Protein AF-I3W2E8-F1 (afdb_monomer_lite)

Foldseek 3Di:
DDLQAAEAEDALVVLLVQLVVCVVVVHDSVVFWDWDQDPLRWIAIFGQGPVHNSYTYDHNVRRDTHPDPVVNVVVVVVSVVVSVVVVVVVVVVVVVVVVVVD

Organism: Pseudomonas syringae (NCBI:txid317)

Secondary structure (DSSP, 8-state):
----SEEEEE-HHHHHHHHHHHHHTT--GGGTEEEEE-TTS-EEEEEE-SS-TTEEEEEGGG-S-BSSHHHHHHHHHHHHHHHHHHHHHHHHHHHHHHHTT-

Structure (mmCIF, N/CA/C/O backbone):
data_AF-I3W2E8-F1
#
_entry.id   AF-I3W2E8-F1
#
loop_
_atom_site.group_PDB
_atom_site.id
_atom_site.type_symbol
_atom_site.labe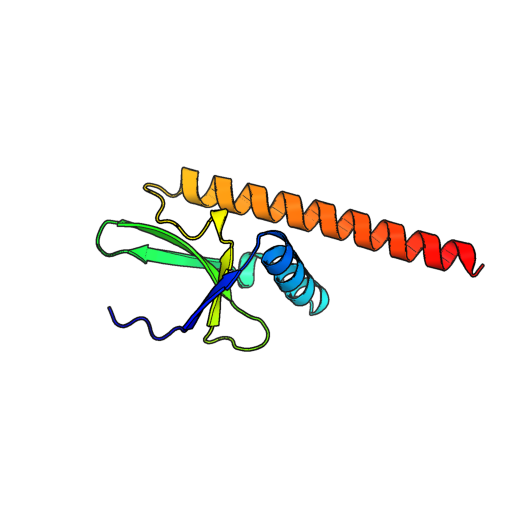l_atom_id
_atom_site.label_alt_id
_atom_site.label_comp_id
_atom_site.label_asym_id
_atom_site.label_entity_id
_atom_site.label_seq_id
_atom_site.pdbx_PDB_ins_code
_atom_site.Cartn_x
_atom_site.Cartn_y
_atom_site.Cartn_z
_atom_site.occupancy
_atom_site.B_iso_or_equiv
_atom_site.auth_seq_id
_atom_site.auth_comp_id
_atom_site.auth_asym_id
_atom_site.auth_atom_id
_atom_site.pdbx_PDB_model_num
ATOM 1 N N . MET A 1 1 ? 2.895 -2.795 -23.635 1.00 41.41 1 MET A N 1
ATOM 2 C CA . MET A 1 1 ? 1.649 -3.587 -23.461 1.00 41.41 1 MET A CA 1
ATOM 3 C C . MET A 1 1 ? 0.516 -2.651 -23.043 1.00 41.41 1 MET A C 1
ATOM 5 O O . MET A 1 1 ? 0.804 -1.701 -22.329 1.00 41.41 1 MET A O 1
ATOM 9 N N . SER A 1 2 ? -0.725 -2.840 -23.514 1.00 42.19 2 SER A N 1
ATOM 10 C CA . SER A 1 2 ? -1.852 -1.953 -23.168 1.00 42.19 2 SER A CA 1
ATOM 11 C C . SER A 1 2 ? -2.195 -2.083 -21.681 1.00 42.19 2 SER A C 1
ATOM 13 O O . SER A 1 2 ? -2.597 -3.157 -21.233 1.00 42.19 2 SER A O 1
ATOM 15 N N . GLN A 1 3 ? -2.015 -1.008 -20.915 1.00 56.06 3 GLN A N 1
ATOM 16 C CA . GLN A 1 3 ? -2.479 -0.921 -19.532 1.00 56.06 3 GLN A CA 1
ATOM 17 C C . GLN A 1 3 ? -4.016 -0.933 -19.532 1.00 56.06 3 GLN A C 1
ATOM 19 O O . GLN A 1 3 ? -4.647 0.098 -19.728 1.00 56.06 3 GLN A O 1
ATOM 24 N N . ASN A 1 4 ? -4.635 -2.101 -19.341 1.00 66.19 4 ASN A N 1
ATOM 25 C CA . ASN A 1 4 ? -6.088 -2.218 -19.139 1.00 66.19 4 ASN A CA 1
ATOM 26 C C . ASN A 1 4 ? -6.481 -1.904 -17.681 1.00 66.19 4 ASN A C 1
ATOM 28 O O . ASN A 1 4 ? -7.378 -2.536 -17.132 1.00 66.19 4 ASN A O 1
ATOM 32 N N . HIS A 1 5 ? -5.783 -0.976 -17.026 1.00 70.94 5 HIS A N 1
ATOM 33 C CA . HIS A 1 5 ? -6.116 -0.521 -15.681 1.00 70.94 5 HIS A CA 1
ATOM 34 C C . HIS A 1 5 ? -6.082 1.002 -15.620 1.00 70.94 5 HIS A C 1
ATOM 36 O O . HIS A 1 5 ? -5.324 1.652 -16.341 1.00 70.94 5 HIS A O 1
ATOM 42 N N . LYS A 1 6 ? -6.930 1.573 -14.769 1.00 89.38 6 LYS A N 1
ATOM 43 C CA . LYS A 1 6 ? -6.940 3.011 -14.504 1.00 89.38 6 LYS A CA 1
ATOM 44 C C . LYS A 1 6 ? -5.948 3.304 -13.393 1.00 89.38 6 LYS A C 1
ATOM 46 O O . LYS A 1 6 ? -5.982 2.653 -12.354 1.00 89.38 6 LYS A O 1
ATOM 51 N N . ASP A 1 7 ? -5.111 4.311 -13.585 1.00 91.88 7 ASP A N 1
ATOM 52 C CA . ASP A 1 7 ? -4.149 4.722 -12.567 1.00 91.88 7 ASP A CA 1
ATOM 53 C C . ASP A 1 7 ? -4.729 5.851 -11.720 1.00 91.88 7 ASP A C 1
ATOM 55 O O . ASP A 1 7 ? -5.226 6.853 -12.238 1.00 91.88 7 ASP A O 1
ATOM 59 N N . LYS A 1 8 ? -4.643 5.702 -10.398 1.00 95.12 8 LYS A N 1
ATOM 60 C CA . LYS A 1 8 ? -5.070 6.709 -9.428 1.00 95.12 8 LYS A CA 1
ATOM 61 C C . LYS A 1 8 ? -3.932 6.991 -8.461 1.00 95.12 8 LYS A C 1
ATOM 63 O O . LYS A 1 8 ? -3.565 6.142 -7.659 1.00 95.12 8 LYS A O 1
ATOM 68 N N . VAL A 1 9 ? -3.377 8.194 -8.512 1.00 96.25 9 VAL A N 1
ATOM 69 C CA . VAL A 1 9 ? -2.297 8.608 -7.609 1.00 96.25 9 VAL A CA 1
ATOM 70 C C . VAL A 1 9 ? -2.897 9.381 -6.440 1.00 96.25 9 VAL A C 1
ATOM 72 O O . VAL A 1 9 ? -3.671 10.311 -6.658 1.00 96.25 9 VAL A O 1
ATOM 75 N N . VAL A 1 10 ? -2.577 8.987 -5.208 1.00 96.69 10 VAL A N 1
ATOM 76 C CA . VAL A 1 10 ? -3.118 9.615 -3.992 1.00 96.69 10 VAL A CA 1
ATOM 77 C C . VAL A 1 10 ? -2.058 9.764 -2.903 1.00 96.69 10 VAL A C 1
ATOM 79 O O . VAL A 1 10 ? -1.020 9.097 -2.912 1.00 96.69 10 VAL A O 1
ATOM 82 N N . SER A 1 11 ? -2.334 10.624 -1.923 1.00 97.06 11 SER A N 1
ATOM 83 C CA . SER A 1 11 ? -1.449 10.838 -0.775 1.00 97.06 11 SER A CA 1
ATOM 84 C C . SER A 1 11 ? -1.169 9.552 0.019 1.00 97.06 11 SER A C 1
ATOM 86 O O . SER A 1 11 ? -1.949 8.597 0.002 1.00 97.06 11 SER A O 1
ATOM 88 N N . LYS A 1 12 ? -0.074 9.543 0.796 1.00 94.94 12 LYS A N 1
ATOM 89 C CA . LYS A 1 12 ? 0.261 8.423 1.699 1.00 94.94 12 LYS A CA 1
ATOM 90 C C . LYS A 1 12 ? -0.901 8.083 2.642 1.00 94.94 12 LYS A C 1
ATOM 92 O O . LYS A 1 12 ? -1.235 6.913 2.795 1.00 94.94 12 LYS A O 1
ATOM 97 N N . THR A 1 13 ? -1.512 9.099 3.249 1.00 95.19 13 THR A N 1
ATOM 98 C CA . THR A 1 13 ? -2.625 8.935 4.195 1.00 95.19 13 THR A CA 1
ATOM 99 C C . THR A 1 13 ? -3.847 8.313 3.530 1.00 95.19 13 THR A C 1
ATOM 101 O O . THR A 1 13 ? -4.488 7.443 4.113 1.00 95.19 13 THR A O 1
ATOM 104 N N . GLU A 1 14 ? -4.147 8.720 2.296 1.00 96.25 14 GLU A N 1
ATOM 105 C CA . GLU A 1 14 ? -5.286 8.176 1.559 1.00 96.25 14 GLU A CA 1
ATOM 106 C C . GLU A 1 14 ? -5.061 6.710 1.176 1.00 96.25 14 GLU A C 1
ATOM 108 O O . GLU A 1 14 ? -5.957 5.894 1.372 1.00 96.25 14 GLU A O 1
ATOM 113 N N . VAL A 1 15 ? -3.856 6.332 0.722 1.00 95.62 15 VAL A N 1
ATOM 114 C CA . VAL A 1 15 ? -3.554 4.910 0.476 1.00 95.62 15 VAL A CA 1
ATOM 115 C C . VAL A 1 15 ? -3.705 4.092 1.752 1.00 95.62 15 VAL A C 1
ATOM 117 O O . VAL A 1 15 ? -4.348 3.048 1.715 1.00 95.62 15 VAL A O 1
ATOM 120 N N . VAL A 1 16 ? -3.173 4.562 2.885 1.00 96.19 16 VAL A N 1
ATOM 121 C CA . VAL A 1 16 ? -3.326 3.863 4.172 1.00 96.19 16 VAL A CA 1
ATOM 122 C C . VAL A 1 16 ? -4.803 3.645 4.497 1.00 96.19 16 VAL A C 1
ATOM 124 O O . VAL A 1 16 ? -5.201 2.516 4.767 1.00 96.19 16 VAL A O 1
ATOM 127 N N . ARG A 1 17 ? -5.641 4.679 4.375 1.00 95.00 17 ARG A N 1
ATOM 128 C CA . ARG A 1 17 ? -7.087 4.571 4.613 1.00 95.00 17 ARG A CA 1
ATOM 129 C C . ARG A 1 17 ? -7.762 3.544 3.696 1.00 95.00 17 ARG A C 1
ATOM 131 O O . ARG A 1 17 ? -8.628 2.793 4.143 1.00 95.00 17 ARG A O 1
ATOM 138 N N . LEU A 1 18 ? -7.384 3.503 2.419 1.00 94.88 18 LEU A N 1
ATOM 139 C CA . LEU A 1 18 ? -7.917 2.531 1.460 1.00 94.88 18 LEU A CA 1
ATOM 140 C C . LEU A 1 18 ? -7.476 1.099 1.795 1.00 94.88 18 LEU A C 1
ATOM 142 O O . LEU A 1 18 ? -8.264 0.167 1.651 1.00 94.88 18 LEU A O 1
ATOM 146 N N . LEU A 1 19 ? -6.255 0.908 2.295 1.00 95.00 19 LEU A N 1
ATOM 147 C CA . LEU A 1 19 ? -5.791 -0.400 2.761 1.00 95.00 19 LEU A CA 1
ATOM 148 C C . LEU A 1 19 ? -6.505 -0.844 4.047 1.00 95.00 19 LEU A C 1
ATOM 150 O O . LEU A 1 19 ? -6.915 -1.999 4.133 1.00 95.00 19 LEU A O 1
ATOM 154 N N . GLN A 1 20 ? -6.769 0.069 4.987 1.00 94.12 20 GLN A N 1
ATOM 155 C CA . GLN A 1 20 ? -7.602 -0.224 6.162 1.00 94.12 20 GLN A CA 1
ATOM 156 C C . GLN A 1 20 ? -9.017 -0.662 5.765 1.00 94.12 20 GLN A C 1
ATOM 158 O O . GLN A 1 20 ? -9.607 -1.535 6.405 1.00 94.12 20 GLN A O 1
ATOM 163 N N . LEU A 1 21 ? -9.576 -0.084 4.693 1.00 93.31 21 LEU A N 1
ATOM 164 C CA . LEU A 1 21 ? -10.870 -0.515 4.168 1.00 93.31 21 LEU A CA 1
ATOM 165 C C . LEU A 1 21 ? -10.813 -1.982 3.724 1.00 93.31 21 LEU A C 1
ATOM 167 O O . LEU A 1 21 ? -11.700 -2.745 4.100 1.00 93.31 21 LEU A O 1
ATOM 171 N N . TRP A 1 22 ? -9.773 -2.395 2.999 1.00 93.94 22 TRP A N 1
ATOM 172 C CA . TRP A 1 22 ? -9.579 -3.798 2.624 1.00 93.94 22 TRP A CA 1
ATOM 173 C C . TRP A 1 22 ? -9.498 -4.730 3.843 1.00 93.94 22 TRP A C 1
ATOM 175 O O . TRP A 1 22 ? -10.208 -5.739 3.886 1.00 93.94 22 TRP A O 1
ATOM 185 N N . GLU A 1 23 ? -8.721 -4.369 4.867 1.00 92.06 23 GLU A N 1
ATOM 186 C CA . GLU A 1 23 ? -8.611 -5.159 6.102 1.00 92.06 23 GLU A CA 1
ATOM 187 C C . GLU A 1 23 ? -9.938 -5.251 6.858 1.00 92.06 23 GLU A C 1
ATOM 189 O O . GLU A 1 23 ? -10.329 -6.331 7.303 1.00 92.06 23 GLU A O 1
ATOM 194 N N . SER A 1 24 ? -10.700 -4.153 6.922 1.00 91.06 24 SER A N 1
ATOM 195 C CA . SER A 1 24 ? -12.028 -4.126 7.555 1.00 91.06 24 SER A CA 1
ATOM 196 C C . SER A 1 24 ? -13.043 -5.055 6.876 1.00 91.06 24 SER A C 1
ATOM 198 O O . SER A 1 24 ? -14.060 -5.419 7.468 1.00 91.06 24 SER A O 1
ATOM 200 N N . LYS A 1 25 ? -12.776 -5.438 5.623 1.00 91.81 25 LYS A N 1
ATOM 201 C CA . LYS A 1 25 ? -13.574 -6.381 4.830 1.00 91.81 25 LYS A CA 1
ATOM 202 C C . LYS A 1 25 ? -13.040 -7.812 4.904 1.00 91.81 25 LYS A C 1
ATOM 204 O O . LYS A 1 25 ? -13.582 -8.693 4.248 1.00 91.81 25 LYS A O 1
ATOM 209 N N . GLY A 1 26 ? -12.022 -8.054 5.732 1.00 90.81 26 GLY A N 1
ATOM 210 C CA . GLY A 1 26 ? -11.439 -9.373 5.964 1.00 90.81 26 GLY A CA 1
ATOM 211 C C . GLY A 1 26 ? -10.378 -9.775 4.940 1.00 90.81 26 GLY A C 1
ATOM 212 O O . 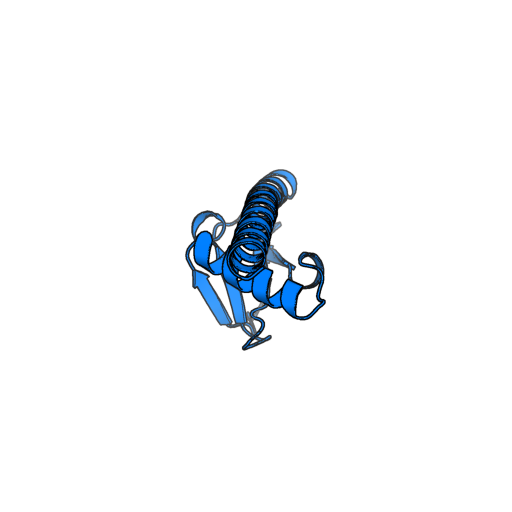GLY A 1 26 ? -10.002 -10.945 4.889 1.00 90.81 26 GLY A O 1
ATOM 213 N N . HIS A 1 27 ? -9.891 -8.839 4.121 1.00 90.56 27 HIS A N 1
ATOM 214 C CA . HIS A 1 27 ? -8.847 -9.116 3.140 1.00 90.56 27 HIS A CA 1
ATOM 215 C C . HIS A 1 27 ? -7.470 -8.735 3.680 1.00 90.56 27 HIS A C 1
ATOM 217 O O . HIS A 1 27 ? -7.267 -7.632 4.177 1.00 90.56 27 HIS A O 1
ATOM 223 N N . GLY A 1 28 ? -6.493 -9.631 3.524 1.00 89.44 28 GLY A N 1
ATOM 224 C CA . GLY A 1 28 ? -5.103 -9.311 3.839 1.00 89.44 28 GLY A CA 1
ATOM 225 C C . GLY A 1 28 ? -4.522 -8.316 2.834 1.00 89.44 28 GLY A C 1
ATOM 226 O O . GLY A 1 28 ? -4.679 -8.490 1.624 1.00 89.44 28 GLY A O 1
ATOM 227 N N . VAL A 1 29 ? -3.785 -7.320 3.318 1.00 89.19 29 VAL A N 1
ATOM 228 C CA . VAL A 1 29 ? -3.200 -6.232 2.510 1.00 89.19 29 VAL A CA 1
ATOM 229 C C . VAL A 1 29 ? -2.342 -6.750 1.354 1.00 89.19 29 VAL A C 1
ATOM 231 O O . VAL A 1 29 ? -2.401 -6.236 0.240 1.00 89.19 29 VAL A O 1
ATOM 234 N N . MET A 1 30 ? -1.597 -7.836 1.568 1.00 91.81 30 MET A N 1
ATOM 235 C CA . MET A 1 30 ? -0.759 -8.429 0.521 1.00 91.81 30 MET A CA 1
ATOM 236 C C . MET A 1 30 ? -1.554 -8.952 -0.683 1.00 91.81 30 MET A C 1
ATOM 238 O O . MET A 1 30 ? -1.009 -9.016 -1.781 1.00 91.81 30 MET A O 1
ATOM 242 N N . SER A 1 31 ? -2.841 -9.281 -0.518 1.00 92.25 31 SER A N 1
ATOM 243 C CA . SER A 1 31 ? -3.693 -9.753 -1.623 1.00 92.25 31 SER A CA 1
ATOM 244 C C . SER A 1 31 ? -4.042 -8.653 -2.635 1.00 92.25 31 SER A C 1
ATOM 246 O O . SER A 1 31 ? -4.380 -8.938 -3.790 1.00 92.25 31 SER A O 1
ATOM 248 N N . VAL A 1 32 ? -3.919 -7.388 -2.227 1.00 93.75 32 VAL A N 1
ATOM 249 C CA . VAL A 1 32 ? -4.306 -6.229 -3.042 1.00 93.75 32 VAL A CA 1
ATOM 250 C C . VAL A 1 32 ? -3.108 -5.504 -3.635 1.00 93.75 32 VAL A C 1
ATOM 252 O O . VAL A 1 32 ? -3.288 -4.685 -4.532 1.00 93.75 32 VAL A O 1
ATOM 255 N N . VAL A 1 33 ? -1.891 -5.838 -3.194 1.00 95.38 33 VAL A N 1
ATOM 256 C CA . VAL A 1 33 ? -0.645 -5.338 -3.785 1.00 95.38 33 VAL A CA 1
ATOM 257 C C . VAL A 1 33 ? -0.566 -5.773 -5.250 1.00 95.38 33 VAL A C 1
ATOM 259 O O . VAL A 1 33 ? -0.878 -6.911 -5.614 1.00 95.38 33 VAL A O 1
ATOM 262 N N . ARG A 1 34 ? -0.155 -4.846 -6.111 1.00 94.44 34 ARG A N 1
ATOM 263 C CA . ARG A 1 34 ? 0.096 -5.061 -7.534 1.00 94.44 34 ARG A CA 1
ATOM 264 C C . ARG A 1 34 ? 1.518 -4.630 -7.847 1.00 94.44 34 ARG A C 1
ATOM 266 O O . ARG A 1 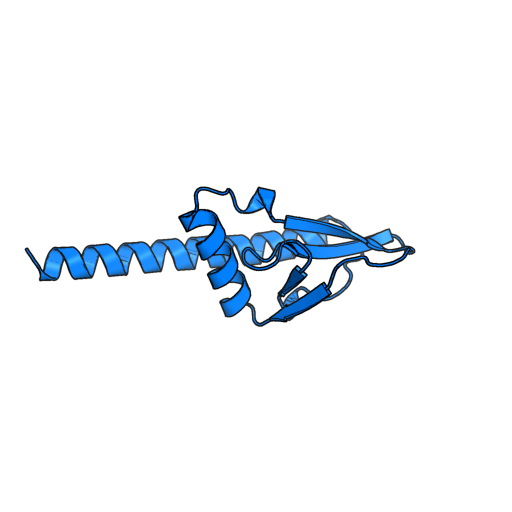34 ? 1.918 -3.516 -7.522 1.00 94.44 34 ARG A O 1
ATOM 273 N N . ILE A 1 35 ? 2.273 -5.532 -8.461 1.00 93.50 35 ILE A N 1
ATOM 274 C CA . ILE A 1 35 ? 3.657 -5.303 -8.867 1.00 93.50 35 ILE A CA 1
ATOM 275 C C . ILE A 1 35 ? 3.685 -5.363 -10.387 1.00 93.50 35 ILE A C 1
ATOM 277 O O . ILE A 1 35 ? 3.290 -6.368 -10.975 1.00 93.50 35 ILE A O 1
ATOM 281 N N . PHE A 1 36 ? 4.156 -4.292 -11.007 1.00 92.44 36 PHE A N 1
ATOM 282 C CA . PHE A 1 36 ? 4.298 -4.183 -12.450 1.00 92.44 36 PHE A CA 1
ATOM 283 C C . PHE A 1 36 ? 5.779 -4.164 -12.795 1.00 92.44 36 PHE A C 1
ATOM 285 O O . PHE A 1 36 ? 6.536 -3.366 -12.241 1.00 92.44 36 PHE A O 1
ATOM 292 N N . THR A 1 37 ? 6.189 -5.026 -13.720 1.00 92.00 37 THR A N 1
ATOM 293 C CA . THR A 1 37 ? 7.502 -4.941 -14.362 1.00 92.00 37 THR A CA 1
ATOM 294 C C . THR A 1 37 ? 7.332 -4.185 -15.672 1.00 92.00 37 THR A C 1
ATOM 296 O O . THR A 1 37 ? 6.551 -4.593 -16.529 1.00 92.00 37 THR A O 1
ATOM 299 N N . LEU A 1 38 ? 8.025 -3.057 -15.796 1.00 89.62 38 LEU A N 1
ATOM 300 C CA . LEU A 1 38 ? 8.050 -2.232 -16.998 1.00 89.62 38 LEU A CA 1
ATOM 301 C C . LEU A 1 38 ? 8.978 -2.852 -18.054 1.00 89.62 38 LEU A C 1
ATOM 303 O O . LEU A 1 38 ? 9.802 -3.713 -17.741 1.00 89.62 38 LEU A O 1
ATOM 307 N N . ASP A 1 39 ? 8.875 -2.380 -19.298 1.00 89.06 39 ASP A N 1
ATOM 308 C CA . ASP A 1 39 ? 9.641 -2.912 -20.439 1.00 89.06 39 ASP A CA 1
ATOM 309 C C . ASP A 1 39 ? 11.172 -2.832 -20.236 1.00 89.06 39 ASP A C 1
ATOM 311 O O . ASP A 1 39 ? 11.922 -3.620 -20.805 1.00 89.06 39 ASP A O 1
ATOM 315 N N . ASP A 1 40 ? 11.647 -1.920 -19.383 1.00 90.94 40 ASP A N 1
ATOM 316 C CA . ASP A 1 40 ? 13.058 -1.750 -19.016 1.00 90.94 40 ASP A CA 1
ATOM 317 C C . ASP A 1 40 ? 13.440 -2.405 -17.677 1.00 90.94 40 ASP A C 1
ATOM 319 O O . ASP A 1 40 ? 14.426 -2.023 -17.045 1.00 90.94 40 ASP A O 1
ATOM 323 N N . LEU A 1 41 ? 12.659 -3.399 -17.242 1.00 88.94 41 LEU A N 1
ATOM 324 C CA . LEU A 1 41 ? 12.827 -4.158 -15.997 1.00 88.94 41 LEU A CA 1
ATOM 325 C C . LEU A 1 41 ? 12.668 -3.338 -14.711 1.00 88.94 41 LEU A C 1
ATOM 327 O O . LEU A 1 41 ? 12.842 -3.880 -13.615 1.00 88.94 41 LEU A O 1
ATOM 331 N N . ARG A 1 42 ? 12.300 -2.054 -14.802 1.00 93.31 42 ARG A N 1
ATOM 332 C CA . ARG A 1 42 ? 11.949 -1.272 -13.617 1.00 93.31 42 ARG A CA 1
ATOM 333 C C . ARG A 1 42 ? 10.624 -1.748 -13.039 1.00 93.31 42 ARG A C 1
ATOM 335 O O . ARG A 1 42 ? 9.763 -2.278 -13.736 1.00 93.31 42 ARG A O 1
ATOM 342 N N . ILE A 1 43 ? 10.464 -1.544 -11.742 1.00 94.56 43 ILE A N 1
ATOM 343 C CA . ILE A 1 43 ? 9.346 -2.076 -10.971 1.00 94.56 43 ILE A CA 1
ATOM 344 C C . ILE A 1 43 ? 8.468 -0.924 -10.513 1.00 94.56 43 ILE A C 1
ATOM 346 O O . ILE A 1 43 ? 8.976 0.074 -10.008 1.00 94.56 43 ILE A O 1
ATOM 350 N N . LEU A 1 44 ? 7.157 -1.071 -10.637 1.00 94.62 44 LEU A N 1
ATOM 351 C CA . LEU A 1 44 ? 6.179 -0.164 -10.050 1.00 94.62 44 LEU A CA 1
ATOM 352 C C . LEU A 1 44 ? 5.289 -0.953 -9.087 1.00 94.62 44 LEU A C 1
ATOM 354 O O . LEU A 1 44 ? 4.902 -2.081 -9.387 1.00 94.62 44 LEU A O 1
ATOM 358 N N . ILE A 1 45 ? 4.977 -0.371 -7.930 1.00 95.12 45 ILE A N 1
ATOM 359 C CA . ILE A 1 45 ? 4.107 -0.992 -6.926 1.00 95.12 45 ILE A CA 1
ATOM 360 C C . ILE A 1 45 ? 2.882 -0.111 -6.720 1.00 95.12 45 ILE A C 1
ATOM 362 O O . ILE A 1 45 ? 3.016 1.074 -6.423 1.00 95.12 45 ILE A O 1
ATOM 366 N N . GLY A 1 46 ? 1.706 -0.714 -6.842 1.00 95.50 46 GLY A N 1
ATOM 367 C CA . GLY A 1 46 ? 0.418 -0.108 -6.527 1.00 95.50 46 GLY A CA 1
ATOM 368 C C . GLY A 1 46 ? -0.481 -1.078 -5.768 1.00 95.50 46 GLY A C 1
ATOM 369 O O . GLY A 1 46 ? -0.058 -2.162 -5.361 1.00 95.50 46 GLY A O 1
ATOM 370 N N . PHE A 1 47 ? -1.737 -0.692 -5.590 1.00 96.00 47 PHE A N 1
ATOM 371 C CA . PHE A 1 47 ? -2.740 -1.438 -4.835 1.00 96.00 47 PHE A CA 1
ATOM 372 C C . PHE A 1 47 ? -4.052 -1.448 -5.608 1.00 96.00 47 PHE A C 1
ATOM 374 O O . PHE A 1 47 ? -4.379 -0.470 -6.267 1.00 96.00 47 PHE A O 1
ATOM 381 N N . SER A 1 48 ? -4.821 -2.527 -5.542 1.00 95.56 48 SER A N 1
ATOM 382 C CA . SER A 1 48 ? -6.165 -2.524 -6.136 1.00 95.56 48 SER A CA 1
ATOM 383 C C . SER A 1 48 ? -7.092 -1.623 -5.326 1.00 95.56 48 SER A C 1
ATOM 385 O O . SER A 1 48 ? -7.104 -1.704 -4.094 1.00 95.56 48 SER A O 1
ATOM 387 N N . ASP A 1 49 ? -7.874 -0.779 -5.997 1.00 93.62 49 ASP A N 1
ATOM 388 C CA . ASP A 1 49 ? -8.967 -0.066 -5.336 1.00 93.62 49 ASP A CA 1
ATOM 389 C C . ASP A 1 49 ? -10.060 -1.077 -4.961 1.00 93.62 49 ASP A C 1
ATOM 391 O O . ASP A 1 49 ? -10.361 -1.991 -5.724 1.00 93.62 49 ASP A O 1
ATOM 395 N N . TYR A 1 50 ? -10.646 -0.930 -3.775 1.00 89.06 50 TYR A N 1
ATOM 396 C CA . TYR A 1 50 ? -11.766 -1.760 -3.332 1.00 89.06 50 TYR A CA 1
ATOM 397 C C . TYR A 1 50 ? -13.061 -1.409 -4.078 1.00 89.06 50 TYR A C 1
ATOM 399 O O . TYR A 1 50 ? -13.931 -2.255 -4.261 1.00 89.06 50 TYR A O 1
ATOM 407 N N . GLN A 1 51 ? -13.217 -0.146 -4.485 1.00 88.69 51 GLN A N 1
ATOM 408 C CA . GLN A 1 51 ? -14.446 0.338 -5.122 1.00 88.69 51 GLN A CA 1
ATOM 409 C C . GLN A 1 51 ? -14.487 0.055 -6.628 1.00 88.69 51 GLN A C 1
ATOM 411 O O . GLN A 1 51 ? -15.570 -0.105 -7.187 1.00 88.69 51 GLN A O 1
ATOM 416 N N . ASP A 1 52 ? -13.322 -0.011 -7.272 1.00 90.12 52 ASP A N 1
ATOM 417 C CA . ASP A 1 52 ? -13.162 -0.334 -8.689 1.00 90.12 52 ASP A CA 1
ATOM 418 C C . ASP A 1 52 ? -11.910 -1.202 -8.862 1.00 90.12 52 ASP A C 1
ATOM 420 O O . ASP A 1 52 ? -10.791 -0.696 -8.877 1.00 90.12 52 ASP A O 1
ATOM 424 N N . HIS A 1 53 ? -12.089 -2.515 -9.009 1.00 86.81 53 HIS A N 1
ATOM 425 C CA . HIS A 1 53 ? -10.971 -3.457 -9.136 1.00 86.81 53 HIS A CA 1
ATOM 426 C C . HIS A 1 53 ? -10.150 -3.270 -10.430 1.00 86.81 53 HIS A C 1
ATOM 428 O O . HIS A 1 53 ? -9.064 -3.842 -10.539 1.00 86.81 53 HIS A O 1
ATOM 434 N N . GLU A 1 54 ? -10.636 -2.486 -11.400 1.00 90.06 54 GLU A N 1
ATOM 435 C CA . GLU A 1 54 ? -9.865 -2.078 -12.583 1.00 90.06 54 GLU A CA 1
ATOM 436 C C . GLU A 1 54 ? -8.941 -0.885 -12.295 1.00 90.06 54 GLU A C 1
ATOM 438 O O . GLU A 1 54 ? -8.092 -0.540 -13.120 1.00 90.06 54 GLU A O 1
ATOM 443 N N . THR A 1 55 ? -9.099 -0.236 -11.140 1.00 93.75 55 THR A N 1
ATOM 444 C CA . THR A 1 55 ? -8.282 0.897 -10.717 1.00 93.75 55 THR A CA 1
ATOM 445 C C . THR A 1 55 ? -7.119 0.434 -9.842 1.00 93.75 55 THR A C 1
ATOM 447 O O . THR A 1 55 ? -7.289 -0.257 -8.835 1.00 93.75 55 THR A O 1
ATOM 450 N N . VAL A 1 56 ? -5.917 0.873 -10.209 1.00 95.38 56 VAL A N 1
ATOM 451 C CA . VAL A 1 56 ? -4.696 0.709 -9.428 1.00 95.38 56 VAL A CA 1
ATOM 452 C C . VAL A 1 56 ? -4.370 2.032 -8.752 1.00 95.38 56 VAL A C 1
ATOM 454 O O . VAL A 1 56 ? -4.152 3.062 -9.390 1.00 95.38 56 VAL A O 1
ATOM 457 N N . VAL A 1 57 ? -4.334 1.994 -7.428 1.00 96.56 57 VAL A N 1
ATOM 458 C CA . VAL A 1 57 ? -3.989 3.115 -6.571 1.00 96.56 57 VAL A CA 1
ATOM 459 C C . VAL A 1 57 ? -2.490 3.112 -6.305 1.00 96.56 57 VAL A C 1
ATOM 461 O O . VAL A 1 57 ? -1.926 2.119 -5.846 1.00 96.56 57 VAL A O 1
ATOM 464 N N . PHE A 1 58 ? -1.844 4.245 -6.540 1.00 95.94 58 PHE A N 1
ATOM 465 C CA . PHE A 1 58 ? -0.438 4.474 -6.241 1.00 95.94 58 PHE A CA 1
ATOM 466 C C . PHE A 1 58 ? -0.311 5.539 -5.160 1.00 95.94 58 PHE A C 1
ATOM 468 O O . PHE A 1 58 ? -0.925 6.603 -5.245 1.00 95.94 58 PHE A O 1
ATOM 475 N N . ALA A 1 59 ? 0.524 5.285 -4.155 1.00 95.62 59 ALA A N 1
ATOM 476 C CA . ALA A 1 59 ? 0.901 6.339 -3.225 1.00 95.62 59 ALA A CA 1
ATOM 477 C C . ALA A 1 59 ? 1.841 7.316 -3.941 1.00 95.62 59 ALA A C 1
ATOM 479 O O . ALA A 1 59 ? 2.815 6.875 -4.543 1.00 95.62 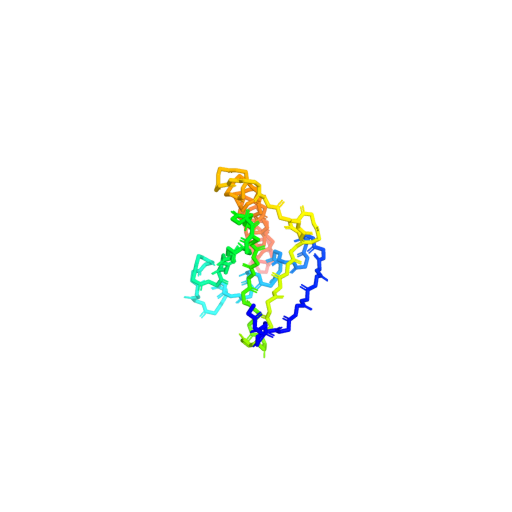59 ALA A O 1
ATOM 480 N N . GLU A 1 60 ? 1.614 8.626 -3.838 1.00 95.31 60 GLU A N 1
ATOM 481 C CA . GLU A 1 60 ? 2.406 9.672 -4.516 1.00 95.31 60 GLU A CA 1
ATOM 482 C C . GLU A 1 60 ? 3.924 9.462 -4.386 1.00 95.31 60 GLU A C 1
ATOM 484 O O . GLU A 1 60 ? 4.659 9.498 -5.367 1.00 95.31 60 GLU A O 1
ATOM 489 N N . HIS A 1 61 ? 4.400 9.160 -3.175 1.00 90.88 61 HIS A N 1
ATOM 490 C CA . HIS A 1 61 ? 5.821 8.932 -2.879 1.00 90.88 61 HIS A CA 1
ATOM 491 C C . HIS A 1 61 ? 6.390 7.607 -3.431 1.00 90.88 61 HIS A C 1
ATOM 493 O O . HIS A 1 61 ? 7.614 7.441 -3.501 1.00 90.88 61 HIS A O 1
ATOM 499 N N . MET A 1 62 ? 5.514 6.674 -3.809 1.00 94.69 62 MET A N 1
ATOM 500 C CA . MET A 1 62 ? 5.828 5.380 -4.421 1.00 94.69 62 MET A CA 1
ATOM 501 C C . MET A 1 62 ? 5.528 5.342 -5.922 1.00 94.69 62 MET A C 1
ATOM 503 O O . MET A 1 62 ? 5.924 4.383 -6.581 1.00 94.69 62 MET A O 1
ATOM 507 N N . TYR A 1 63 ? 4.863 6.362 -6.477 1.00 94.62 63 TYR A N 1
ATOM 508 C CA . TYR A 1 63 ? 4.540 6.444 -7.900 1.00 94.62 63 TYR A CA 1
ATOM 509 C C . TYR A 1 63 ? 5.768 6.854 -8.719 1.00 94.62 63 TYR A C 1
ATOM 511 O O . TYR A 1 63 ? 5.862 7.928 -9.310 1.00 94.62 63 TYR A O 1
ATOM 519 N N . LYS A 1 64 ? 6.767 5.980 -8.685 1.00 93.31 64 LYS A N 1
ATOM 520 C CA . LYS A 1 64 ? 8.020 6.086 -9.410 1.00 93.31 64 LYS A CA 1
ATOM 521 C C . LYS A 1 64 ? 8.543 4.679 -9.697 1.00 93.31 64 LYS A C 1
ATOM 523 O O . LYS A 1 64 ? 8.394 3.795 -8.853 1.00 93.31 64 LYS A O 1
ATOM 528 N N . PRO A 1 65 ? 9.194 4.458 -10.843 1.00 94.12 65 PRO A N 1
ATOM 529 C CA . PRO A 1 65 ? 9.824 3.177 -11.117 1.00 94.12 65 PRO A CA 1
ATOM 530 C C . PRO A 1 65 ? 11.049 2.944 -10.217 1.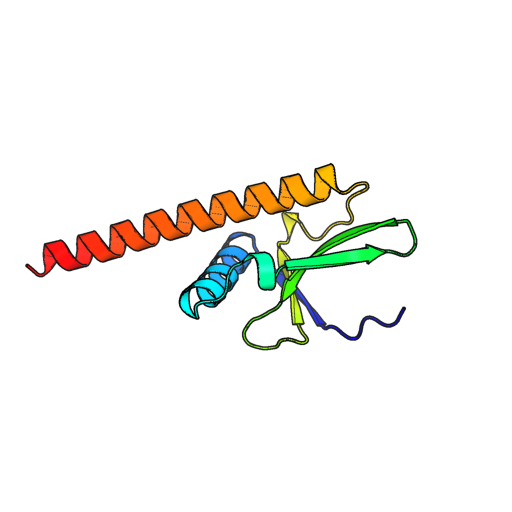00 94.12 65 PRO A C 1
ATOM 532 O O . PRO A 1 65 ? 11.911 3.814 -10.084 1.00 94.12 65 PRO A O 1
ATOM 535 N N . TYR A 1 66 ? 11.155 1.751 -9.641 1.00 96.31 66 TYR A N 1
ATOM 536 C CA . TYR A 1 66 ? 12.303 1.275 -8.873 1.00 96.31 66 TYR A CA 1
ATOM 537 C C . TYR A 1 66 ? 13.231 0.450 -9.765 1.00 96.31 66 TYR A C 1
ATOM 539 O O . TYR A 1 66 ? 12.776 -0.302 -10.622 1.00 96.31 66 TYR A O 1
ATOM 547 N N . THR A 1 67 ? 14.541 0.560 -9.553 1.00 95.25 67 THR A N 1
ATOM 548 C CA . THR A 1 67 ? 15.552 -0.161 -10.348 1.00 95.25 67 THR A CA 1
ATOM 549 C C . THR A 1 67 ? 15.739 -1.616 -9.923 1.00 95.25 67 THR A C 1
ATOM 551 O O . THR A 1 67 ? 16.371 -2.384 -10.640 1.00 95.25 67 THR A O 1
ATOM 554 N N . ASN A 1 68 ? 15.227 -2.002 -8.752 1.00 93.19 68 ASN A N 1
ATOM 555 C CA . ASN A 1 68 ? 15.308 -3.361 -8.228 1.00 93.19 68 ASN A CA 1
ATOM 556 C C . ASN A 1 68 ? 14.202 -3.636 -7.194 1.00 93.19 68 ASN A C 1
ATOM 558 O O . ASN A 1 68 ? 13.583 -2.714 -6.652 1.00 93.19 68 ASN A O 1
ATOM 562 N N . TYR A 1 69 ? 13.972 -4.923 -6.915 1.00 93.31 69 TYR A N 1
ATOM 563 C CA . TYR A 1 69 ? 12.956 -5.382 -5.961 1.00 93.31 69 TYR A CA 1
ATOM 564 C C . TYR A 1 69 ? 13.231 -4.912 -4.535 1.00 93.31 69 TYR A C 1
ATOM 566 O O . TYR A 1 69 ? 12.290 -4.631 -3.802 1.00 93.31 69 TYR A O 1
ATOM 574 N N . GLN A 1 70 ? 14.503 -4.789 -4.146 1.00 95.75 70 GLN A N 1
ATOM 575 C CA . GLN A 1 70 ? 14.870 -4.355 -2.802 1.00 95.75 70 GLN A CA 1
ATOM 576 C C . GLN A 1 70 ? 14.331 -2.951 -2.514 1.00 95.75 70 GLN A C 1
ATOM 578 O O . GLN A 1 70 ? 13.610 -2.770 -1.541 1.00 95.75 70 GLN A O 1
ATOM 583 N N . GLY A 1 71 ? 14.599 -1.976 -3.388 1.00 94.81 71 GLY A N 1
ATOM 584 C CA . GLY A 1 71 ? 14.106 -0.609 -3.221 1.00 94.81 71 GLY A CA 1
ATOM 585 C C . GLY A 1 71 ? 12.579 -0.521 -3.266 1.00 94.81 71 GLY A C 1
ATOM 586 O O . GLY A 1 71 ? 11.982 0.215 -2.479 1.00 94.81 71 GLY A O 1
ATOM 587 N N . ALA A 1 72 ? 11.951 -1.306 -4.145 1.00 94.69 72 ALA A N 1
ATOM 588 C CA . ALA A 1 72 ? 10.498 -1.365 -4.257 1.00 94.69 72 ALA A CA 1
ATOM 589 C C . ALA A 1 72 ? 9.863 -1.912 -2.962 1.00 94.69 72 ALA A C 1
ATOM 591 O O . ALA A 1 72 ? 8.965 -1.292 -2.392 1.00 94.69 72 ALA A O 1
ATOM 592 N N . PHE A 1 73 ? 10.382 -3.023 -2.434 1.00 95.25 73 PHE A N 1
ATOM 593 C CA . PHE A 1 73 ? 9.878 -3.634 -1.204 1.00 95.25 73 PHE A CA 1
ATOM 594 C C . PHE A 1 73 ? 10.234 -2.860 0.061 1.00 95.25 73 PHE A C 1
ATOM 596 O O . PHE A 1 73 ? 9.447 -2.873 1.000 1.00 95.25 73 PHE A O 1
ATOM 603 N N . THR A 1 74 ? 11.343 -2.118 0.089 1.00 96.12 74 THR A N 1
ATOM 604 C CA . THR A 1 74 ? 11.610 -1.167 1.177 1.00 96.12 74 THR A CA 1
ATOM 605 C C . THR A 1 74 ? 10.530 -0.085 1.240 1.00 96.12 74 THR A C 1
ATOM 607 O O . THR A 1 74 ? 10.044 0.234 2.322 1.00 96.12 74 THR A O 1
ATOM 610 N N . ALA A 1 75 ? 10.111 0.458 0.093 1.00 94.81 75 ALA A N 1
ATOM 611 C CA . ALA A 1 75 ? 9.043 1.453 0.059 1.00 94.81 75 ALA A CA 1
ATOM 612 C C . ALA A 1 75 ? 7.676 0.860 0.437 1.00 94.81 75 ALA A C 1
ATOM 614 O O . ALA A 1 75 ? 6.925 1.497 1.171 1.00 94.81 75 ALA A O 1
ATOM 615 N N . LEU A 1 76 ? 7.382 -0.366 -0.015 1.00 95.75 76 LEU A N 1
ATOM 616 C CA . LEU A 1 76 ? 6.185 -1.097 0.404 1.00 95.75 76 LEU A CA 1
ATOM 617 C C . LEU A 1 76 ? 6.179 -1.331 1.922 1.00 95.75 76 LEU A C 1
ATOM 619 O O . LEU A 1 76 ? 5.186 -1.017 2.567 1.00 95.75 76 LEU A O 1
ATOM 623 N N . GLY A 1 77 ? 7.285 -1.807 2.501 1.00 96.00 77 GLY A N 1
ATOM 624 C CA . GLY A 1 77 ? 7.417 -2.019 3.946 1.00 96.00 77 GLY A CA 1
ATOM 625 C C . GLY A 1 77 ? 7.137 -0.749 4.750 1.00 96.00 77 GLY A C 1
ATOM 626 O O . GLY A 1 77 ? 6.291 -0.762 5.633 1.00 96.00 77 GLY A O 1
ATOM 627 N N . ALA A 1 78 ? 7.719 0.387 4.354 1.00 95.50 78 ALA A N 1
ATOM 628 C CA . ALA A 1 78 ? 7.480 1.672 5.019 1.00 95.50 78 ALA A CA 1
ATOM 629 C C . ALA A 1 78 ? 6.021 2.174 4.930 1.00 95.50 78 ALA A C 1
ATOM 631 O O . ALA A 1 78 ? 5.602 3.040 5.711 1.00 95.50 78 ALA A O 1
ATOM 632 N N . LEU A 1 79 ? 5.249 1.694 3.950 1.00 95.69 79 LEU A N 1
ATOM 633 C CA . LEU A 1 79 ? 3.812 1.945 3.873 1.00 95.69 79 LEU A CA 1
ATOM 634 C C . LEU A 1 79 ? 3.031 0.994 4.789 1.00 95.69 79 LEU A C 1
ATOM 636 O O . LEU A 1 79 ? 2.114 1.453 5.465 1.00 95.69 79 LEU A O 1
ATOM 640 N N . LEU A 1 80 ? 3.405 -0.287 4.837 1.00 95.00 80 LEU A N 1
ATOM 641 C CA . LEU A 1 80 ? 2.796 -1.273 5.736 1.00 95.00 80 LEU A CA 1
ATOM 642 C C . LEU A 1 80 ? 3.024 -0.906 7.210 1.00 95.00 80 LEU A C 1
ATOM 644 O O . LEU A 1 80 ? 2.071 -0.903 7.978 1.00 95.00 80 LEU A O 1
ATOM 648 N N . ASP A 1 81 ? 4.219 -0.439 7.576 1.00 96.12 81 ASP A N 1
ATOM 649 C CA . ASP A 1 81 ? 4.496 0.073 8.926 1.00 96.12 81 ASP A CA 1
ATOM 650 C C . ASP A 1 81 ? 3.569 1.249 9.295 1.00 96.12 81 ASP A C 1
ATOM 652 O O . ASP A 1 81 ? 3.125 1.397 10.435 1.00 96.12 81 ASP A O 1
ATOM 656 N N . ALA A 1 82 ? 3.258 2.113 8.319 1.00 95.31 82 ALA A N 1
ATOM 657 C CA . ALA A 1 82 ? 2.347 3.236 8.525 1.00 95.31 82 ALA A CA 1
ATOM 658 C C . ALA A 1 82 ? 0.885 2.786 8.662 1.00 95.31 82 ALA A C 1
ATOM 660 O O . ALA A 1 82 ? 0.125 3.409 9.405 1.00 95.31 82 ALA A O 1
ATOM 661 N N . LEU A 1 83 ? 0.500 1.720 7.960 1.00 95.56 83 LEU A N 1
ATOM 662 C CA . LEU A 1 83 ? -0.804 1.085 8.101 1.00 95.56 83 LEU A CA 1
ATOM 663 C C . LEU A 1 83 ? -0.964 0.452 9.487 1.00 95.56 83 LEU A C 1
ATOM 665 O O . LEU A 1 83 ? -1.946 0.740 10.170 1.00 95.56 83 LEU A O 1
ATOM 669 N N . ASP A 1 84 ? 0.028 -0.309 9.945 1.00 95.12 84 ASP A N 1
ATOM 670 C CA . ASP A 1 84 ? 0.032 -0.911 11.280 1.00 95.12 84 ASP A CA 1
ATOM 671 C C . ASP A 1 84 ? -0.079 0.158 12.373 1.00 95.12 84 ASP A C 1
ATOM 673 O O . ASP A 1 84 ? -0.899 0.046 13.289 1.00 95.12 84 ASP A O 1
ATOM 677 N N . ALA A 1 85 ? 0.676 1.254 12.248 1.00 94.50 85 ALA A N 1
ATOM 678 C CA . ALA A 1 85 ? 0.581 2.383 13.170 1.00 94.50 85 ALA A CA 1
ATOM 679 C C . ALA A 1 85 ? -0.825 3.015 13.184 1.00 94.50 85 ALA A C 1
ATOM 681 O O . ALA A 1 85 ? -1.357 3.316 14.256 1.00 94.50 85 ALA A O 1
ATOM 682 N N . ALA A 1 86 ? -1.448 3.189 12.013 1.00 93.38 86 ALA A N 1
ATOM 683 C CA . ALA A 1 86 ? -2.804 3.728 11.901 1.00 93.38 86 ALA A CA 1
ATOM 684 C C . ALA A 1 86 ? -3.861 2.783 12.499 1.00 93.38 86 ALA A C 1
ATOM 686 O O . ALA A 1 86 ? -4.820 3.241 13.130 1.00 93.38 86 ALA A O 1
ATOM 687 N N . ASN A 1 87 ? -3.676 1.471 12.351 1.00 92.44 87 ASN A N 1
ATOM 688 C CA . ASN A 1 87 ? -4.540 0.452 12.943 1.00 92.44 87 ASN A CA 1
ATOM 689 C C . ASN A 1 87 ? -4.455 0.450 14.472 1.00 92.44 87 ASN A C 1
ATOM 691 O O . ASN A 1 87 ? -5.487 0.455 15.146 1.00 92.44 87 ASN A O 1
ATOM 695 N N . VAL A 1 88 ? -3.243 0.528 15.029 1.00 93.62 88 VAL A N 1
ATOM 696 C CA . VAL A 1 88 ? -3.034 0.645 16.480 1.00 93.62 88 VAL A CA 1
ATOM 697 C C . VAL A 1 88 ? -3.713 1.897 17.037 1.00 93.62 88 VAL A C 1
ATOM 699 O O . VAL A 1 88 ? -4.367 1.832 18.077 1.00 93.62 88 VAL A O 1
ATOM 702 N N . GLU A 1 89 ? -3.586 3.034 16.355 1.00 91.69 89 GLU A N 1
ATOM 703 C CA . GLU A 1 89 ? -4.219 4.284 16.786 1.00 91.69 89 GLU A CA 1
ATOM 704 C C . GLU A 1 89 ? -5.753 4.205 16.728 1.00 91.69 89 GLU A C 1
ATOM 706 O O . GLU A 1 89 ? -6.436 4.589 17.677 1.00 91.69 89 GLU A O 1
ATOM 711 N N . SER A 1 90 ? -6.299 3.618 15.661 1.00 89.81 90 SER A N 1
ATOM 712 C CA . SER A 1 90 ? -7.746 3.410 15.511 1.00 89.81 90 SER A CA 1
ATOM 713 C C . SER A 1 90 ? -8.312 2.523 16.626 1.00 89.81 90 SER A C 1
ATOM 715 O O . SER A 1 90 ? -9.373 2.819 17.182 1.00 89.81 90 SER A O 1
ATOM 717 N N . GLN A 1 91 ? -7.581 1.472 17.011 1.00 90.69 91 GLN A N 1
ATOM 718 C CA . GLN A 1 91 ? -7.964 0.586 18.111 1.00 90.69 91 GLN A CA 1
ATOM 719 C C . GLN A 1 91 ? -7.969 1.321 19.458 1.00 90.69 91 GLN A C 1
ATOM 721 O O . GLN A 1 91 ? -8.947 1.240 20.201 1.00 90.69 91 GLN A O 1
ATOM 726 N N . LYS A 1 92 ? -6.923 2.107 19.750 1.00 93.56 92 LYS A N 1
ATOM 727 C CA . LYS A 1 92 ? -6.850 2.913 20.981 1.00 93.56 92 LYS A CA 1
ATOM 728 C C . LYS A 1 92 ? -8.028 3.877 21.107 1.00 93.56 92 LYS A C 1
ATOM 730 O O . LYS A 1 92 ? -8.594 4.018 22.190 1.00 93.56 92 LYS A O 1
ATOM 735 N N . GLN A 1 93 ? -8.412 4.528 20.011 1.00 90.00 93 GLN A N 1
ATOM 736 C CA . GLN A 1 93 ? -9.553 5.444 19.996 1.00 90.00 93 GLN A CA 1
ATOM 737 C C . GLN A 1 93 ? -10.876 4.712 20.251 1.00 90.00 93 GLN A C 1
ATOM 739 O O . GLN A 1 93 ? -11.701 5.190 21.033 1.00 90.00 93 GLN A O 1
ATOM 744 N N . ALA A 1 9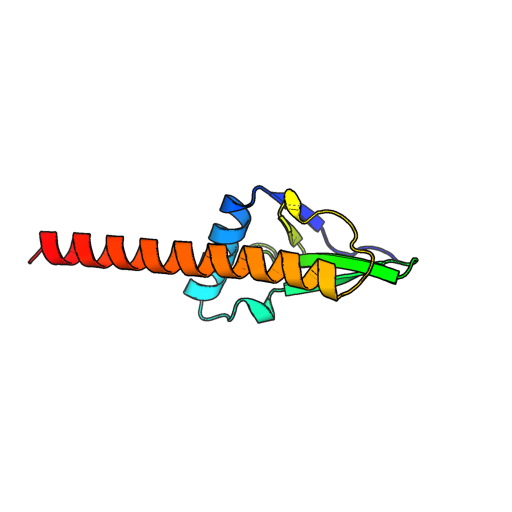4 ? -11.070 3.537 19.646 1.00 89.94 94 ALA A N 1
ATOM 745 C CA . ALA A 1 94 ? -12.254 2.713 19.880 1.00 89.94 94 ALA A CA 1
ATOM 746 C C . ALA A 1 94 ? -12.370 2.276 21.352 1.00 89.94 94 ALA A C 1
ATOM 748 O O . ALA A 1 94 ? -13.448 2.377 21.948 1.00 89.94 94 ALA A O 1
ATOM 749 N N . ASP A 1 95 ? -11.257 1.863 21.958 1.00 93.00 95 ASP A N 1
ATOM 750 C CA . ASP A 1 95 ? -11.213 1.445 23.360 1.00 93.00 95 ASP A CA 1
ATOM 751 C C . ASP A 1 95 ? -11.477 2.615 24.321 1.00 93.00 95 ASP A C 1
ATOM 753 O O . ASP A 1 95 ? -12.238 2.467 25.280 1.00 93.00 95 ASP A O 1
ATOM 757 N N . ALA A 1 96 ? -10.938 3.804 24.031 1.00 91.75 96 ALA A N 1
ATOM 758 C CA . ALA A 1 96 ? -11.194 5.012 24.815 1.00 91.75 96 ALA A CA 1
ATOM 759 C C . ALA A 1 96 ? -12.680 5.417 24.795 1.00 91.75 96 ALA A C 1
ATOM 761 O O . ALA A 1 96 ? -13.254 5.743 25.835 1.00 91.75 96 ALA A O 1
ATOM 762 N N . ILE A 1 97 ? -13.333 5.345 23.629 1.00 92.12 97 ILE A N 1
ATOM 763 C CA . ILE A 1 97 ? -14.773 5.624 23.495 1.00 92.12 97 ILE A CA 1
ATOM 764 C C . ILE A 1 97 ? -15.601 4.612 24.291 1.00 92.12 97 ILE A C 1
ATOM 766 O O . ILE A 1 97 ? -16.602 4.982 24.906 1.00 92.12 97 ILE A O 1
ATOM 770 N N . ARG A 1 98 ? -15.202 3.336 24.287 1.00 90.25 98 ARG A N 1
ATOM 771 C CA . ARG A 1 98 ? -15.878 2.286 25.055 1.00 90.25 98 ARG A CA 1
ATOM 772 C C . ARG A 1 98 ? -15.751 2.523 26.559 1.00 90.25 98 ARG A C 1
ATOM 774 O O . ARG A 1 98 ? -16.759 2.428 27.251 1.00 90.25 98 ARG A O 1
ATOM 781 N N . ALA A 1 99 ? -14.557 2.874 27.036 1.00 90.00 99 ALA A N 1
ATOM 782 C CA . ALA A 1 99 ? -14.306 3.190 28.441 1.00 90.00 99 ALA A CA 1
ATOM 783 C C . ALA A 1 99 ? -15.063 4.445 28.915 1.00 90.00 99 ALA A C 1
ATOM 785 O O . ALA A 1 99 ? -15.515 4.498 30.049 1.00 90.00 99 ALA A O 1
ATOM 786 N N . ALA A 1 100 ? -15.260 5.442 28.047 1.00 88.75 100 ALA A N 1
ATOM 787 C CA . ALA A 1 100 ? -16.044 6.637 28.377 1.00 88.75 100 ALA A CA 1
ATOM 788 C C . ALA A 1 100 ? -17.566 6.388 28.463 1.00 88.75 100 ALA A C 1
ATOM 790 O O . ALA A 1 100 ? -18.307 7.263 28.908 1.00 88.75 100 ALA A O 1
ATOM 791 N N . ARG A 1 101 ? -18.044 5.228 27.990 1.00 84.12 101 ARG A N 1
ATOM 792 C CA . ARG A 1 101 ? -19.465 4.832 27.984 1.00 84.12 101 ARG A CA 1
ATOM 793 C C . ARG A 1 101 ? -19.817 3.791 29.055 1.00 84.12 101 ARG A C 1
ATOM 795 O O . ARG A 1 101 ? -20.996 3.461 29.172 1.00 84.12 101 ARG A O 1
ATOM 802 N N . SER A 1 102 ? -18.825 3.253 29.769 1.00 73.06 102 SER A N 1
ATOM 803 C CA . SER A 1 102 ? -18.979 2.330 30.906 1.00 73.06 102 SER A CA 1
ATOM 804 C C . SER A 1 102 ? -18.945 3.077 32.227 1.00 73.06 102 SER A C 1
ATOM 806 O O . SER A 1 102 ? -19.769 2.740 33.101 1.00 73.06 102 SER A O 1
#

Radius of gyration: 15.72 Å; chains: 1; bounding box: 35×21×54 Å

pLDDT: mean 91.2, std 9.14, range [41.41, 97.06]

Sequence (102 aa):
MSQNHKDKVVSKTEVVRLLQLWESKGHGVMSVVRIFTLDDLRILIGFSDYQDHETVVFAEHMYKPYTNYQGAFTALGALLDALDAANVESQKQADAIRAARS